Protein AF-A0A831Y0U5-F1 (afdb_monomer_lite)

Structure (mmCIF, N/CA/C/O backbone):
data_AF-A0A831Y0U5-F1
#
_entry.id   AF-A0A831Y0U5-F1
#
loop_
_atom_site.group_PDB
_atom_site.id
_atom_site.type_symbol
_atom_site.label_atom_id
_atom_site.label_alt_id
_atom_site.label_comp_id
_atom_site.label_asym_id
_atom_site.label_entity_id
_atom_site.label_seq_id
_atom_site.pdbx_PDB_ins_code
_atom_site.Cartn_x
_atom_site.Cartn_y
_atom_site.Cartn_z
_atom_site.occupancy
_atom_site.B_iso_or_equiv
_atom_site.auth_seq_id
_atom_site.auth_comp_id
_atom_site.auth_asym_id
_atom_site.auth_atom_id
_atom_site.pdbx_PDB_model_num
ATOM 1 N N . MET A 1 1 ? 16.222 11.322 -23.242 1.00 72.12 1 MET A N 1
ATOM 2 C CA . MET A 1 1 ? 15.699 9.942 -23.195 1.00 72.12 1 MET A CA 1
ATOM 3 C C . MET A 1 1 ? 15.916 9.464 -21.773 1.00 72.12 1 MET A C 1
ATOM 5 O O . MET A 1 1 ? 17.064 9.440 -21.357 1.00 72.12 1 MET A O 1
ATOM 9 N N . VAL A 1 2 ? 14.850 9.245 -20.998 1.00 83.88 2 VAL A N 1
ATOM 10 C CA . VAL A 1 2 ? 14.986 8.673 -19.646 1.00 83.88 2 VAL A CA 1
ATOM 11 C C . VAL A 1 2 ? 15.475 7.241 -19.779 1.00 83.88 2 VAL A C 1
ATOM 13 O O . VAL A 1 2 ? 15.027 6.520 -20.674 1.00 83.88 2 VAL A O 1
ATOM 16 N N . ASP A 1 3 ? 16.425 6.846 -18.945 1.00 94.50 3 ASP A N 1
ATOM 17 C CA . ASP A 1 3 ? 16.934 5.490 -18.986 1.00 94.50 3 ASP A CA 1
ATOM 18 C C . ASP A 1 3 ? 15.848 4.503 -18.495 1.00 94.50 3 ASP A C 1
ATOM 20 O O . ASP A 1 3 ? 15.047 4.823 -17.602 1.00 94.50 3 ASP A O 1
ATOM 24 N N . PRO A 1 4 ? 15.759 3.300 -19.093 1.00 95.44 4 PRO A N 1
ATOM 25 C CA . PRO A 1 4 ? 14.760 2.312 -18.695 1.00 95.44 4 PRO A CA 1
ATOM 26 C C . PRO A 1 4 ? 14.868 1.911 -17.220 1.00 95.44 4 PRO A C 1
ATOM 28 O O . PRO A 1 4 ? 13.852 1.659 -16.576 1.00 95.44 4 PRO A O 1
ATOM 31 N N . VAL A 1 5 ? 16.087 1.891 -16.673 1.00 95.50 5 VAL A N 1
ATOM 32 C CA . VAL A 1 5 ? 16.349 1.513 -15.279 1.00 95.50 5 VAL A CA 1
ATOM 33 C C . VAL A 1 5 ? 15.694 2.509 -14.323 1.00 95.50 5 VAL A C 1
ATOM 35 O O . VAL A 1 5 ? 14.957 2.101 -13.428 1.00 95.50 5 VAL A O 1
ATOM 38 N N . PHE A 1 6 ? 15.879 3.805 -14.551 1.00 96.25 6 PHE A N 1
ATOM 39 C CA . PHE A 1 6 ? 15.267 4.885 -13.786 1.00 96.25 6 PHE A CA 1
ATOM 40 C C . PHE A 1 6 ? 13.744 4.855 -13.873 1.00 96.25 6 PHE A C 1
ATOM 42 O O . PHE A 1 6 ? 13.062 5.059 -12.867 1.00 96.25 6 PHE A O 1
ATOM 49 N N . SER A 1 7 ? 13.203 4.549 -15.053 1.00 95.62 7 SER A N 1
ATOM 50 C CA . SER A 1 7 ? 11.755 4.442 -15.259 1.00 95.62 7 SER A CA 1
ATOM 51 C C . SER A 1 7 ? 11.156 3.294 -14.439 1.00 95.62 7 SER A C 1
ATOM 53 O O . SER A 1 7 ? 10.175 3.489 -13.720 1.00 95.62 7 SER A O 1
ATOM 55 N N . VAL A 1 8 ? 11.781 2.112 -14.483 1.00 96.12 8 VAL A N 1
ATOM 56 C CA . VAL A 1 8 ? 11.352 0.940 -13.702 1.00 96.12 8 VAL A CA 1
ATOM 57 C C . VAL A 1 8 ? 11.515 1.187 -12.203 1.00 96.12 8 VAL A C 1
ATOM 59 O O . VAL A 1 8 ? 10.590 0.922 -11.437 1.00 96.12 8 VAL A O 1
ATOM 62 N N . ALA A 1 9 ? 12.651 1.738 -11.773 1.00 96.12 9 ALA A N 1
ATOM 63 C CA . ALA A 1 9 ? 12.898 2.050 -10.368 1.00 96.12 9 ALA A CA 1
ATOM 64 C C . ALA A 1 9 ? 11.863 3.042 -9.816 1.00 96.12 9 ALA A C 1
ATOM 66 O O . ALA A 1 9 ? 11.300 2.813 -8.746 1.00 96.12 9 ALA A O 1
ATOM 67 N N . SER A 1 10 ? 11.559 4.103 -10.571 1.00 96.56 10 SER A N 1
ATOM 68 C CA . SER A 1 10 ? 10.552 5.102 -10.193 1.00 96.56 10 SER A CA 1
ATOM 69 C C . SER A 1 10 ? 9.153 4.494 -10.090 1.00 96.56 10 SER A C 1
ATOM 71 O O . SER A 1 10 ? 8.416 4.812 -9.158 1.00 96.56 10 SER A O 1
ATOM 73 N N . PHE A 1 11 ? 8.797 3.583 -11.002 1.00 95.69 11 PHE A N 1
ATOM 74 C CA . PHE A 1 11 ? 7.519 2.870 -10.955 1.00 95.69 11 PHE A CA 1
ATOM 75 C C . PHE A 1 11 ? 7.404 1.974 -9.716 1.00 95.69 11 PHE A C 1
ATOM 77 O O . PHE A 1 11 ? 6.409 2.049 -8.997 1.00 95.69 11 PHE A O 1
ATOM 84 N N . LEU A 1 12 ? 8.428 1.162 -9.430 1.00 96.06 12 LEU A N 1
ATOM 85 C CA . LEU A 1 12 ? 8.437 0.274 -8.264 1.00 96.06 12 LEU A CA 1
ATOM 86 C C . LEU A 1 12 ? 8.386 1.066 -6.956 1.00 96.06 12 LEU A C 1
ATOM 88 O O . LEU A 1 12 ? 7.590 0.749 -6.072 1.00 96.06 12 LEU A O 1
ATOM 92 N N . LEU A 1 13 ? 9.190 2.127 -6.849 1.00 96.88 13 LEU A N 1
ATOM 93 C CA . LEU A 1 13 ? 9.184 3.002 -5.683 1.00 96.88 13 LEU A CA 1
ATOM 94 C C . LEU A 1 13 ? 7.817 3.671 -5.507 1.00 96.88 13 LEU A C 1
ATOM 96 O O . LEU A 1 13 ? 7.263 3.647 -4.410 1.00 96.88 13 LEU A O 1
ATOM 100 N N . GLY A 1 14 ? 7.247 4.213 -6.586 1.00 96.94 14 GLY A N 1
ATOM 101 C CA . GLY A 1 14 ? 5.921 4.824 -6.571 1.00 96.94 14 GLY A CA 1
ATOM 102 C C . GLY A 1 14 ? 4.827 3.844 -6.147 1.00 96.94 14 GLY A C 1
ATOM 103 O O . GLY A 1 14 ? 3.977 4.200 -5.334 1.00 96.94 14 GLY A O 1
ATOM 104 N N . ALA A 1 15 ? 4.876 2.597 -6.621 1.00 96.38 15 ALA A N 1
ATOM 105 C CA . ALA A 1 15 ? 3.929 1.555 -6.233 1.00 96.38 15 ALA A CA 1
ATOM 106 C C . ALA A 1 15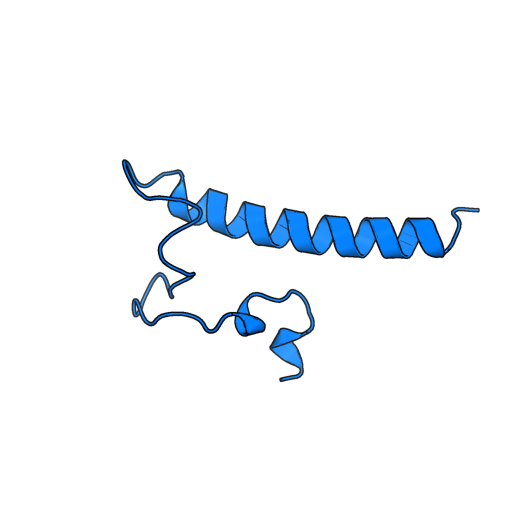 ? 4.034 1.201 -4.739 1.00 96.38 15 ALA A C 1
ATOM 108 O O . ALA A 1 15 ? 3.012 1.100 -4.057 1.00 96.38 15 ALA A O 1
ATOM 109 N N . VAL A 1 16 ? 5.256 1.060 -4.209 1.00 95.31 16 VAL A N 1
ATOM 110 C CA . VAL A 1 16 ? 5.489 0.777 -2.781 1.00 95.31 16 VAL A CA 1
ATOM 111 C C . VAL A 1 16 ? 5.025 1.945 -1.907 1.00 95.31 16 VAL A C 1
ATOM 113 O O . VAL A 1 16 ? 4.274 1.738 -0.953 1.00 95.31 16 VAL A O 1
ATOM 116 N N . VAL A 1 17 ? 5.419 3.174 -2.252 1.00 97.12 17 VAL A N 1
ATOM 117 C CA . VAL A 1 17 ? 5.044 4.385 -1.505 1.00 97.12 17 VAL A CA 1
ATOM 118 C C . VAL A 1 17 ? 3.534 4.605 -1.552 1.00 97.12 17 VAL A C 1
ATOM 120 O O . VAL A 1 17 ? 2.920 4.824 -0.510 1.00 97.12 17 VAL A O 1
ATOM 123 N N . GLY A 1 18 ? 2.914 4.493 -2.728 1.00 96.00 18 GLY A N 1
ATOM 124 C CA . GLY A 1 18 ? 1.468 4.639 -2.889 1.00 96.00 18 GLY A CA 1
ATOM 125 C C . GLY A 1 18 ? 0.678 3.603 -2.085 1.00 96.00 18 GLY A C 1
ATOM 126 O O . GLY A 1 18 ? -0.286 3.959 -1.408 1.0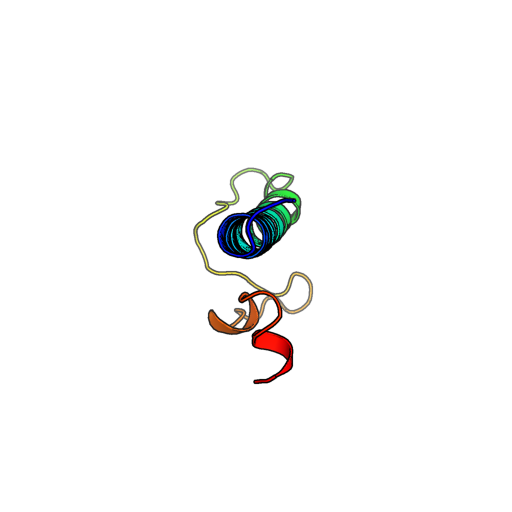0 96.00 18 GLY A O 1
ATOM 127 N N . SER A 1 19 ? 1.122 2.342 -2.087 1.00 93.94 19 SER A N 1
ATOM 128 C CA . SER A 1 19 ? 0.511 1.279 -1.276 1.00 93.94 19 SER A CA 1
ATOM 129 C C . SER A 1 19 ? 0.581 1.587 0.223 1.00 93.94 19 SER A C 1
ATOM 131 O O . SER A 1 19 ? -0.425 1.500 0.929 1.00 93.94 19 SER A O 1
ATOM 133 N N . PHE A 1 20 ? 1.744 2.030 0.712 1.00 94.19 20 PHE A N 1
ATOM 134 C CA . PHE A 1 20 ? 1.912 2.394 2.119 1.00 94.19 20 PHE A CA 1
ATOM 135 C C . PHE A 1 20 ? 1.060 3.608 2.519 1.00 94.19 20 PHE A C 1
ATOM 137 O O . PHE A 1 20 ? 0.393 3.578 3.554 1.00 94.19 20 PHE A O 1
ATOM 144 N N . LEU A 1 21 ? 1.017 4.652 1.685 1.00 96.00 21 LEU A N 1
ATOM 145 C CA . LEU A 1 21 ? 0.192 5.837 1.939 1.00 96.00 21 LEU A CA 1
ATOM 146 C C . LEU A 1 21 ? -1.301 5.500 2.039 1.00 96.00 21 LEU A C 1
ATOM 148 O O . LEU A 1 21 ? -2.004 6.128 2.826 1.00 96.00 21 LEU A O 1
ATOM 152 N N . ASN A 1 22 ? -1.783 4.479 1.327 1.00 92.94 22 ASN A N 1
ATOM 153 C CA . ASN A 1 22 ? -3.165 4.015 1.461 1.00 92.94 22 ASN A CA 1
ATOM 154 C C . ASN A 1 22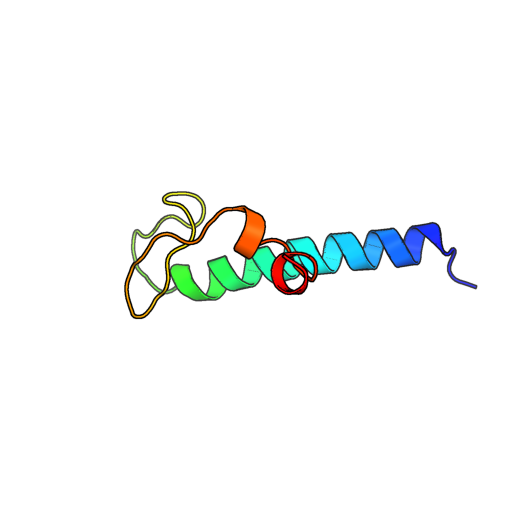 ? -3.468 3.487 2.880 1.00 92.94 22 ASN A C 1
A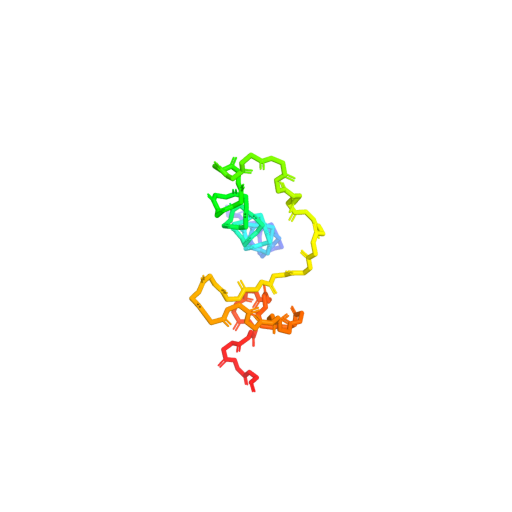TOM 156 O O . ASN A 1 22 ? -4.528 3.768 3.439 1.00 92.94 22 ASN A O 1
ATOM 160 N N . VAL A 1 23 ? -2.517 2.779 3.504 1.00 92.38 23 VAL A N 1
ATOM 161 C CA . VAL A 1 23 ? -2.632 2.346 4.910 1.00 92.38 23 VAL A CA 1
ATOM 162 C C . VAL A 1 23 ? -2.624 3.549 5.853 1.00 92.38 23 VAL A C 1
ATOM 164 O O . VAL A 1 23 ? -3.412 3.586 6.799 1.00 92.38 23 VAL A O 1
ATOM 167 N N . VAL A 1 24 ? -1.773 4.544 5.585 1.00 94.12 24 VAL A N 1
ATOM 168 C CA . VAL A 1 24 ? -1.715 5.781 6.378 1.00 94.12 24 VAL A CA 1
ATOM 169 C C . VAL A 1 24 ? -3.050 6.520 6.321 1.00 94.12 24 VAL A C 1
ATOM 171 O O . VAL A 1 24 ? -3.597 6.832 7.370 1.00 94.12 24 VAL A O 1
ATOM 174 N N . ILE A 1 25 ? -3.614 6.744 5.132 1.00 94.25 25 ILE A N 1
ATOM 175 C CA . ILE A 1 25 ? -4.903 7.436 4.963 1.00 94.25 25 ILE A CA 1
ATOM 176 C C . ILE A 1 25 ? -6.019 6.727 5.740 1.00 94.25 25 ILE A C 1
ATOM 178 O O . ILE A 1 25 ? -6.862 7.389 6.341 1.00 94.25 25 ILE A O 1
ATOM 182 N N . LEU A 1 26 ? -6.006 5.392 5.757 1.00 91.19 26 LEU A N 1
ATOM 183 C CA . LEU A 1 26 ? -7.009 4.604 6.466 1.00 91.19 26 LEU A CA 1
ATOM 184 C C . LEU A 1 26 ? -6.871 4.681 7.996 1.00 91.19 26 LEU A C 1
ATOM 186 O O . LEU A 1 26 ? -7.890 4.709 8.680 1.00 91.19 26 LEU A O 1
ATOM 190 N N . ARG A 1 27 ? -5.643 4.667 8.531 1.00 92.94 27 ARG A N 1
ATOM 191 C CA . ARG A 1 27 ? -5.387 4.533 9.981 1.00 92.94 27 ARG A CA 1
ATOM 192 C C . ARG A 1 27 ? -5.132 5.857 10.701 1.00 92.94 27 ARG A C 1
ATOM 194 O O . ARG A 1 27 ? -5.426 5.960 11.882 1.00 92.94 27 ARG A O 1
ATOM 201 N N . LEU A 1 28 ? -4.601 6.870 10.014 1.00 94.12 28 LEU A N 1
ATOM 202 C CA . LEU A 1 28 ? -4.227 8.161 10.610 1.00 94.12 28 LEU A CA 1
ATOM 203 C C . LEU A 1 28 ? -5.394 8.903 11.299 1.00 94.12 28 LEU A C 1
ATOM 205 O O . LEU A 1 28 ? -5.142 9.529 12.326 1.00 94.12 28 LEU A O 1
ATOM 209 N N . PRO A 1 29 ? -6.648 8.848 10.802 1.00 93.06 29 PRO A N 1
ATOM 210 C CA . PRO A 1 29 ? -7.784 9.470 11.487 1.00 93.06 29 PRO A CA 1
ATOM 211 C C . PRO A 1 29 ? -8.213 8.751 12.777 1.00 93.06 29 PRO A C 1
ATOM 213 O O . PRO A 1 29 ? -8.963 9.324 13.565 1.00 93.06 29 PRO A O 1
ATOM 216 N N . THR A 1 30 ? -7.787 7.502 12.989 1.00 90.81 30 THR A N 1
ATOM 217 C CA . THR A 1 30 ? -8.127 6.722 14.182 1.00 90.81 30 THR A CA 1
ATOM 218 C C . THR A 1 30 ? -7.122 7.022 15.292 1.00 90.81 30 THR A C 1
ATOM 220 O O . THR A 1 30 ? -5.960 6.619 15.224 1.00 90.81 30 THR A O 1
ATOM 223 N N . GLU A 1 31 ? -7.558 7.705 16.351 1.00 90.00 31 GLU A N 1
ATOM 224 C CA . GLU A 1 31 ? -6.675 8.020 17.478 1.00 90.00 31 GLU A CA 1
ATOM 225 C C . GLU A 1 31 ? -6.096 6.753 18.131 1.00 90.00 31 GLU A C 1
ATOM 227 O O . GLU A 1 31 ? -6.814 5.814 18.475 1.00 90.00 31 GLU A O 1
ATOM 232 N N . GLY A 1 32 ? -4.772 6.733 18.311 1.00 87.81 32 GLY A N 1
ATOM 233 C CA . GLY A 1 32 ? -4.055 5.636 18.967 1.00 87.81 32 GLY A CA 1
ATOM 234 C C . GLY A 1 32 ? -3.872 4.367 18.124 1.00 87.81 32 GLY A C 1
ATOM 235 O O . GLY A 1 32 ? -3.274 3.407 18.614 1.00 87.81 32 GLY A O 1
ATOM 236 N N . GLU A 1 33 ? -4.334 4.335 16.868 1.00 91.12 33 GLU A N 1
ATOM 237 C CA . GLU A 1 33 ? -4.094 3.202 15.971 1.00 91.12 33 GLU A CA 1
ATOM 238 C C . GLU A 1 33 ? -2.671 3.250 15.392 1.00 91.12 33 GLU A C 1
ATOM 240 O O . GLU A 1 33 ? -2.213 4.259 14.858 1.00 91.12 33 GLU A O 1
ATOM 245 N N . SER A 1 34 ? -1.946 2.133 15.472 1.00 91.44 34 SER A N 1
ATOM 246 C CA . SER A 1 34 ? -0.611 2.036 14.879 1.00 91.44 34 SER A CA 1
ATOM 247 C C . SER A 1 34 ? -0.687 1.754 13.377 1.00 91.44 34 SER A C 1
ATOM 249 O O . SER A 1 34 ? -1.436 0.898 12.900 1.00 91.44 34 SER A O 1
ATOM 251 N N . ILE A 1 35 ? 0.149 2.459 12.612 1.00 92.06 35 ILE A N 1
ATOM 252 C CA . ILE A 1 35 ? 0.237 2.338 11.148 1.00 92.06 35 ILE A CA 1
ATOM 253 C C . ILE A 1 35 ? 0.899 1.012 10.741 1.00 92.06 35 ILE A C 1
ATOM 255 O O . ILE A 1 35 ? 0.556 0.436 9.712 1.00 92.06 35 ILE A O 1
ATOM 259 N N . VAL A 1 36 ? 1.829 0.511 11.559 1.00 90.12 36 VAL A N 1
ATOM 260 C CA . VAL A 1 36 ? 2.686 -0.637 11.217 1.00 90.12 36 VAL A CA 1
ATOM 261 C C . VAL A 1 36 ? 2.153 -1.950 11.792 1.00 90.12 36 VAL A C 1
ATOM 263 O O . VAL A 1 36 ? 2.257 -2.992 11.150 1.00 90.12 36 VAL A O 1
ATOM 266 N N . PHE A 1 37 ? 1.567 -1.922 12.991 1.00 89.44 37 PHE A N 1
ATOM 267 C CA . PHE A 1 37 ? 1.103 -3.122 13.690 1.00 89.44 37 PHE A CA 1
ATOM 268 C C . PHE A 1 37 ? -0.276 -2.885 14.315 1.00 89.44 37 PHE A C 1
ATOM 270 O O . PHE A 1 37 ? -0.457 -1.858 14.958 1.00 89.44 37 PHE A O 1
ATOM 277 N N . PRO A 1 38 ? -1.245 -3.811 14.206 1.00 88.62 38 PRO A N 1
ATOM 278 C CA . PRO A 1 38 ? -1.182 -5.129 13.564 1.00 88.62 38 PRO A CA 1
ATOM 279 C C . PRO A 1 38 ? -1.207 -5.056 12.024 1.00 88.62 38 PRO A C 1
ATOM 281 O O . PRO A 1 38 ? -1.307 -3.971 11.442 1.00 88.62 38 PRO A O 1
ATOM 284 N N . SER A 1 39 ? -1.112 -6.215 11.361 1.00 90.12 39 SER A N 1
ATOM 285 C CA . SER A 1 39 ? -1.160 -6.333 9.895 1.00 90.12 39 SER A CA 1
ATOM 286 C C . SER A 1 39 ? -2.435 -5.729 9.289 1.00 90.12 39 SER A C 1
ATOM 288 O O . SER A 1 39 ? -3.415 -5.447 9.988 1.00 90.12 39 SER A O 1
ATOM 290 N N . SER A 1 40 ? -2.422 -5.491 7.973 1.00 89.25 40 SER A N 1
ATOM 291 C CA . SER A 1 40 ? -3.592 -5.018 7.227 1.00 89.25 40 SER A CA 1
ATOM 292 C C . SER A 1 40 ? -4.816 -5.896 7.500 1.00 89.25 40 SER A C 1
ATOM 294 O O . SER A 1 40 ? -4.722 -7.122 7.541 1.00 89.25 40 SER A O 1
ATOM 296 N N . ARG A 1 41 ? -5.980 -5.267 7.676 1.00 91.81 41 ARG A N 1
ATOM 297 C CA . ARG A 1 41 ? -7.264 -5.949 7.864 1.00 91.81 41 ARG A CA 1
ATOM 298 C C . ARG A 1 41 ? -8.320 -5.311 6.978 1.00 91.81 41 ARG A C 1
ATOM 300 O O . ARG A 1 41 ? -8.249 -4.115 6.703 1.00 91.81 41 ARG A O 1
ATOM 307 N N . CYS A 1 42 ? -9.325 -6.082 6.586 1.00 88.50 42 CYS A N 1
ATOM 308 C CA . CYS A 1 42 ? -10.474 -5.526 5.882 1.00 88.50 42 CYS A CA 1
ATOM 309 C C . CYS A 1 42 ? -11.218 -4.531 6.798 1.00 88.50 42 CYS A C 1
ATOM 311 O O . CYS A 1 42 ? -11.544 -4.888 7.936 1.00 88.50 42 CYS A O 1
ATOM 313 N N . PRO A 1 43 ? -11.526 -3.300 6.347 1.00 85.62 43 PRO A N 1
ATOM 314 C CA . PRO A 1 43 ? -12.218 -2.317 7.179 1.00 85.62 43 PRO A CA 1
ATOM 315 C C . PRO A 1 43 ? -13.658 -2.735 7.517 1.00 85.62 43 PRO A C 1
ATOM 317 O O . PRO A 1 43 ? -14.156 -2.330 8.568 1.00 85.62 43 PRO A O 1
ATOM 320 N N . VAL A 1 44 ? -14.280 -3.582 6.683 1.00 89.94 44 VAL A N 1
ATOM 321 C CA . VAL A 1 44 ? -15.669 -4.051 6.822 1.00 89.94 44 VAL A CA 1
ATOM 322 C C . VAL A 1 44 ? -15.759 -5.314 7.682 1.00 89.94 44 VAL A C 1
ATOM 324 O O . VAL A 1 44 ? -16.331 -5.277 8.765 1.00 89.94 44 VAL A O 1
ATOM 327 N N . CYS A 1 45 ? -15.168 -6.431 7.241 1.00 93.19 45 CYS A N 1
ATOM 328 C CA . CYS A 1 45 ? -15.297 -7.723 7.933 1.00 93.19 45 CYS A CA 1
ATOM 329 C C . CYS A 1 45 ? -14.219 -7.984 8.998 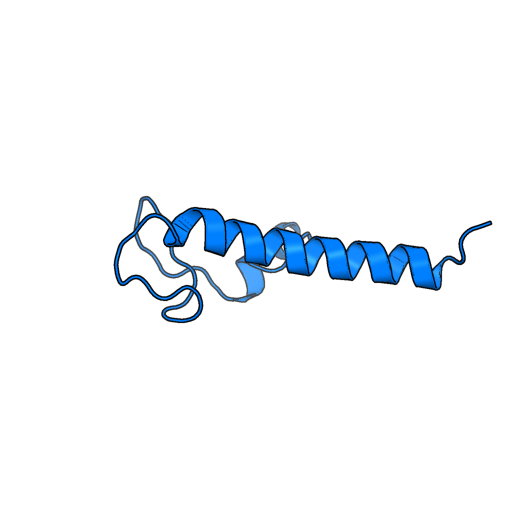1.00 93.19 45 CYS A C 1
ATOM 331 O O . CYS A 1 45 ? -14.303 -8.972 9.721 1.00 93.19 45 CYS A O 1
ATOM 333 N N . LYS A 1 46 ? -13.199 -7.119 9.101 1.00 89.94 46 LYS A N 1
ATOM 334 C CA . LYS A 1 46 ? -12.085 -7.202 10.066 1.00 89.94 46 LYS A CA 1
ATOM 335 C C . LYS A 1 46 ? -11.174 -8.432 9.947 1.00 89.94 46 LYS A C 1
ATOM 337 O O . LYS A 1 46 ? -10.255 -8.560 10.754 1.00 89.94 46 LYS A O 1
ATOM 342 N N . THR A 1 47 ? -11.346 -9.280 8.932 1.00 93.50 47 THR A N 1
ATOM 343 C CA . THR A 1 47 ? -10.413 -10.376 8.628 1.00 93.50 47 THR A CA 1
ATOM 344 C C . THR A 1 47 ? -9.019 -9.830 8.305 1.00 93.50 47 THR A C 1
ATOM 346 O O . THR A 1 47 ? -8.889 -8.814 7.616 1.00 93.50 47 THR A O 1
ATOM 349 N N . ALA A 1 48 ? -7.980 -10.505 8.804 1.00 92.12 48 ALA A N 1
ATOM 350 C CA . ALA A 1 48 ? -6.595 -10.188 8.479 1.00 92.12 48 ALA A CA 1
ATOM 351 C C . ALA A 1 48 ? -6.320 -10.454 6.991 1.00 92.12 48 ALA A C 1
ATOM 353 O O . ALA A 1 48 ? -6.648 -11.521 6.472 1.00 92.12 48 ALA A O 1
ATOM 354 N N . ILE A 1 49 ? -5.717 -9.476 6.320 1.00 91.62 49 ILE A N 1
ATOM 355 C CA . ILE A 1 49 ? -5.321 -9.560 4.914 1.00 91.62 49 ILE A CA 1
ATOM 356 C C . ILE A 1 49 ? -3.970 -10.275 4.844 1.00 91.62 49 ILE A C 1
ATOM 358 O O . ILE A 1 49 ? -3.083 -10.016 5.668 1.00 91.62 49 ILE A O 1
ATOM 362 N N . ARG A 1 50 ? -3.797 -11.181 3.876 1.00 91.81 50 ARG A N 1
ATOM 363 C CA . ARG A 1 50 ? -2.526 -11.892 3.711 1.00 91.81 50 ARG A CA 1
ATOM 364 C C . ARG A 1 50 ? -1.465 -10.913 3.213 1.00 91.81 50 ARG A C 1
ATOM 366 O O . ARG A 1 50 ? -1.755 -9.934 2.534 1.00 91.81 50 ARG A O 1
ATOM 373 N N . TRP A 1 51 ? -0.206 -11.150 3.563 1.00 89.44 51 TRP A N 1
ATOM 374 C CA . TRP A 1 51 ? 0.869 -10.211 3.230 1.00 89.44 51 TRP A CA 1
ATOM 375 C C . TRP A 1 51 ? 1.011 -9.997 1.713 1.00 89.44 51 TRP A C 1
ATOM 377 O O . TRP A 1 51 ? 1.243 -8.869 1.288 1.00 89.44 51 TRP A O 1
ATOM 387 N N . TYR A 1 52 ? 0.795 -11.039 0.901 1.00 91.50 52 TYR A N 1
ATOM 388 C CA . TYR A 1 52 ? 0.894 -10.953 -0.557 1.00 91.50 52 TYR A CA 1
ATOM 389 C C . TYR A 1 52 ? -0.276 -10.222 -1.219 1.00 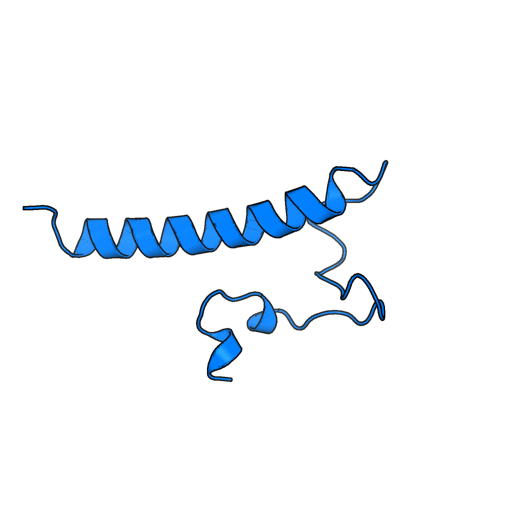91.50 52 TYR A C 1
ATOM 391 O O . TYR A 1 52 ? -0.070 -9.605 -2.258 1.00 91.50 52 TYR A O 1
ATOM 399 N N . ASP A 1 53 ? -1.459 -10.192 -0.597 1.00 90.94 53 ASP A N 1
ATOM 400 C CA . ASP A 1 53 ? -2.607 -9.431 -1.112 1.00 90.94 53 ASP A CA 1
ATOM 401 C C . ASP A 1 53 ? -2.321 -7.914 -1.114 1.00 90.94 53 ASP A C 1
ATOM 403 O O . ASP A 1 53 ? -2.922 -7.161 -1.878 1.00 90.94 53 ASP A O 1
ATOM 407 N N . ASN A 1 54 ? -1.371 -7.461 -0.282 1.00 90.12 54 ASN A N 1
ATOM 408 C CA . ASN A 1 54 ? -0.935 -6.063 -0.210 1.00 90.12 54 ASN A CA 1
ATOM 409 C C . ASN A 1 54 ? 0.169 -5.709 -1.230 1.00 90.12 54 ASN A C 1
ATOM 411 O O . ASN A 1 54 ? 0.598 -4.553 -1.268 1.00 90.12 54 ASN A O 1
ATOM 415 N N . ILE A 1 55 ? 0.661 -6.664 -2.035 1.00 92.06 55 ILE A N 1
ATOM 416 C CA . ILE A 1 55 ? 1.690 -6.395 -3.051 1.00 92.06 55 ILE A CA 1
ATOM 417 C C . ILE A 1 55 ? 1.020 -5.773 -4.282 1.00 92.06 55 ILE A C 1
ATOM 419 O O . ILE A 1 55 ? 0.214 -6.446 -4.930 1.00 92.06 55 ILE A O 1
ATOM 423 N N . PRO A 1 56 ? 1.359 -4.522 -4.653 1.00 88.00 56 PRO A N 1
ATOM 424 C CA . PRO A 1 56 ? 0.758 -3.868 -5.809 1.00 88.00 56 PRO A CA 1
ATOM 425 C C . PRO A 1 56 ? 0.947 -4.690 -7.082 1.00 88.00 56 PRO A C 1
ATOM 427 O O . PRO A 1 56 ? 2.046 -5.181 -7.340 1.00 88.00 56 PRO A O 1
ATOM 430 N N . VAL A 1 57 ? -0.110 -4.787 -7.894 1.00 89.50 57 VAL A N 1
ATOM 431 C CA . VAL A 1 57 ? -0.160 -5.494 -9.191 1.00 89.50 57 VAL A CA 1
ATOM 432 C C . VAL A 1 57 ? -0.042 -7.019 -9.082 1.00 89.50 57 VAL A C 1
ATOM 434 O O . VAL A 1 57 ? -0.835 -7.723 -9.700 1.00 89.50 57 VAL A O 1
ATOM 437 N N . LEU A 1 58 ? 0.893 -7.539 -8.285 1.00 91.25 58 LEU A N 1
ATOM 438 C CA . LEU A 1 58 ? 1.144 -8.975 -8.165 1.00 91.25 58 LEU A CA 1
ATOM 439 C C . LEU A 1 58 ? -0.040 -9.730 -7.547 1.00 91.25 58 LEU A C 1
ATOM 441 O O . LEU A 1 58 ? -0.328 -10.844 -7.975 1.00 91.25 58 LEU A O 1
ATOM 445 N N . SER A 1 59 ? -0.752 -9.123 -6.592 1.00 89.81 59 SER A N 1
ATOM 446 C CA . SER A 1 59 ? -1.897 -9.757 -5.927 1.00 89.81 59 SER A CA 1
ATOM 447 C C . SER A 1 59 ? -3.088 -10.048 -6.845 1.00 89.81 59 SER A C 1
ATOM 449 O O . SER A 1 59 ? -3.921 -10.866 -6.488 1.00 89.81 59 SER A O 1
ATOM 451 N N . TYR A 1 60 ? -3.175 -9.427 -8.028 1.00 88.88 60 TYR A N 1
ATOM 452 C CA . TYR A 1 60 ? -4.247 -9.698 -9.000 1.00 88.88 60 TYR A CA 1
ATOM 453 C C . TYR A 1 60 ? -4.017 -10.965 -9.835 1.00 88.88 60 TYR A C 1
ATOM 455 O O . TYR A 1 60 ? -4.929 -11.410 -10.529 1.00 88.88 60 TYR A O 1
ATOM 463 N N . ILE A 1 61 ? -2.793 -11.495 -9.832 1.00 91.94 61 ILE A N 1
ATOM 464 C CA . ILE A 1 61 ? -2.383 -12.639 -10.661 1.00 91.94 61 ILE A CA 1
ATOM 465 C C . ILE A 1 61 ? -2.342 -13.936 -9.830 1.00 91.94 61 ILE A C 1
ATOM 467 O O . ILE A 1 61 ? -2.302 -15.029 -10.394 1.00 91.94 61 ILE A O 1
ATOM 471 N N . ILE A 1 62 ? -2.341 -13.811 -8.501 1.00 81.69 62 ILE A N 1
ATOM 472 C CA . ILE A 1 62 ? -2.300 -14.907 -7.522 1.00 81.69 62 ILE A CA 1
ATOM 473 C C . ILE A 1 62 ? -3.723 -15.225 -7.065 1.00 81.69 62 ILE A C 1
ATOM 475 O O . ILE A 1 62 ? -4.027 -16.431 -6.922 1.00 81.69 62 ILE A O 1
#

Sequence (62 aa):
MVDPVFSVASFLLGAVVGSFLNVVILRLPTEGESIVFPSSRCPVCKTAIRWYDNIPVLSYII

Secondary structure (DSSP, 8-state):
---HHHHHHHHHHHHHHHHHHHHHHHHTTSTT--SSSS--B-TTT-PBPPGGGGSTTGGGT-

Foldseek 3Di:
DDDPVVVVVCVQVCQVVVLLVVLCVVQVVPPPGDSPPDADADPPPRHHDDPQCSRPPRVVVD

pLDDT: mean 91.86, std 4.11, range [72.12, 97.12]

Radius of gyration: 14.59 Å; chains: 1; bounding box: 33×25×42 Å